Protein AF-A0A3M0RZ47-F1 (afdb_monomer_lite)

Secondary structure (DSSP, 8-state):
--HHHHHHHHHHHHHHHHHHT---HHHHHHHHHHHHHH-HHHHHHHHHH-SS---SSGGG--TTT-

InterPro domains:
  IPR013986 DExx box DNA helicase domain superfamily [G3DSA:1.10.10.160] (3-25)
  IPR014016 UvrD-like helicase, ATP-binding domain [PF00580] (6-65)
  IPR027417 P-loop containing nucleoside triphosphate hydrolase [G3DSA:3.40.50.300] (26-65)
  IPR027417 P-loop containing nucleoside triphosphate hydrolase [SSF52540] (5-60)

Organism: NCBI:txid84023

Foldseek 3Di:
DPPVVVVVVVVVVVVVCVVVVHDDPVRVLVVVVVCCVVPVVVVVVVCVVCVDDDDPPVVPDDPSRD

Structure (mmCIF, N/CA/C/O backbone):
data_AF-A0A3M0RZ47-F1
#
_entry.id   AF-A0A3M0RZ47-F1
#
loop_
_atom_site.group_PDB
_atom_site.id
_atom_site.type_symbol
_atom_site.label_atom_id
_atom_site.label_alt_id
_atom_site.label_comp_id
_atom_site.label_asym_id
_atom_site.label_entity_id
_atom_site.label_seq_id
_atom_site.pdbx_PDB_ins_code
_atom_site.Cartn_x
_atom_site.Cartn_y
_atom_site.Cartn_z
_atom_site.occupancy
_atom_site.B_iso_or_equiv
_atom_site.auth_seq_id
_atom_site.auth_comp_id
_atom_site.auth_asym_id
_atom_site.auth_atom_id
_atom_site.pdbx_PDB_model_num
ATOM 1 N N . MET A 1 1 ? 18.793 -4.768 -21.079 1.00 64.56 1 MET A N 1
ATOM 2 C CA . MET A 1 1 ? 17.861 -3.726 -21.560 1.00 64.56 1 MET A CA 1
ATOM 3 C C . MET A 1 1 ? 18.415 -2.386 -21.122 1.00 64.56 1 MET A C 1
ATOM 5 O O . MET A 1 1 ? 18.870 -2.301 -19.988 1.00 64.56 1 MET A O 1
ATOM 9 N N . ASP A 1 2 ? 18.442 -1.383 -21.996 1.00 91.44 2 ASP A N 1
ATOM 10 C CA . ASP A 1 2 ? 18.866 -0.042 -21.589 1.00 91.44 2 ASP A CA 1
ATOM 11 C C . ASP A 1 2 ? 17.849 0.536 -20.587 1.00 91.44 2 ASP A C 1
ATOM 13 O O . ASP A 1 2 ? 16.638 0.490 -20.823 1.00 91.44 2 ASP A O 1
ATOM 17 N N . LYS A 1 3 ? 18.341 1.063 -19.459 1.00 93.56 3 LYS A N 1
ATOM 18 C CA . LYS A 1 3 ? 17.519 1.664 -18.400 1.00 93.56 3 LYS A CA 1
ATOM 19 C C . LYS A 1 3 ? 16.655 2.797 -18.955 1.00 93.56 3 LYS A C 1
ATOM 21 O O . LYS A 1 3 ? 15.529 2.977 -18.499 1.00 93.56 3 LYS A O 1
ATOM 26 N N . SER A 1 4 ? 17.157 3.525 -19.954 1.00 95.31 4 SER A N 1
ATOM 27 C CA . SER A 1 4 ? 16.412 4.611 -20.598 1.00 95.31 4 SER A CA 1
ATOM 28 C C . SER A 1 4 ? 15.154 4.100 -21.319 1.00 95.31 4 SER A C 1
ATOM 30 O O . SER A 1 4 ? 14.077 4.681 -21.181 1.00 95.31 4 SER A O 1
ATOM 32 N N . VAL A 1 5 ? 15.268 2.965 -22.017 1.00 97.12 5 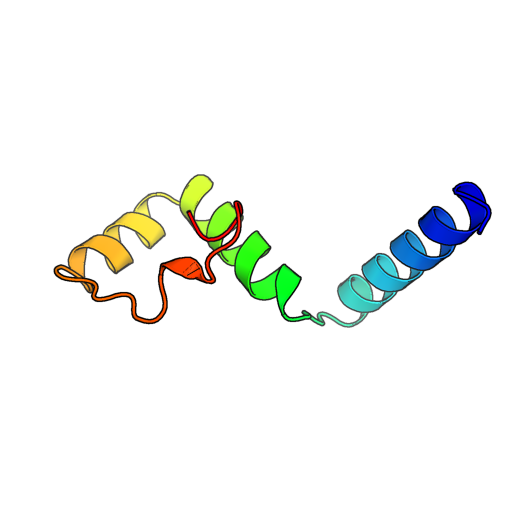VAL A N 1
ATOM 33 C CA . VAL A 1 5 ? 14.162 2.330 -22.742 1.00 97.12 5 VAL A CA 1
ATOM 34 C C . VAL A 1 5 ? 13.130 1.790 -21.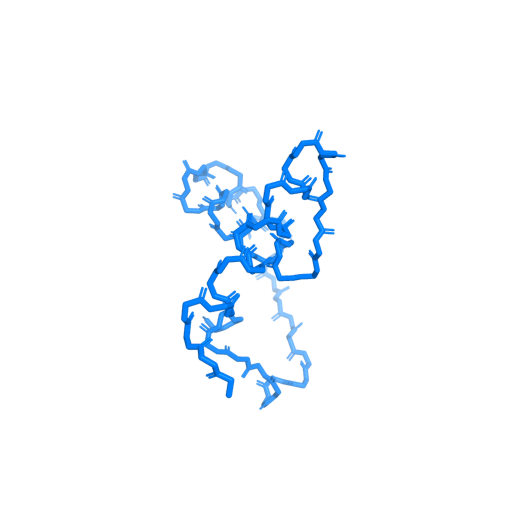759 1.00 97.12 5 VAL A C 1
ATOM 36 O O . VAL A 1 5 ? 11.942 2.052 -21.933 1.00 97.12 5 VAL A O 1
ATOM 39 N N . PHE A 1 6 ? 13.575 1.117 -20.692 1.00 97.00 6 PHE A N 1
ATOM 40 C CA . PHE A 1 6 ? 12.676 0.630 -19.642 1.00 97.00 6 PHE A CA 1
ATOM 41 C C . PHE A 1 6 ? 11.866 1.770 -19.012 1.00 97.00 6 PHE A C 1
ATOM 43 O O . PHE A 1 6 ? 10.642 1.690 -18.960 1.00 97.00 6 PHE A O 1
ATOM 50 N N . LEU A 1 7 ? 12.527 2.858 -18.595 1.00 97.50 7 LEU A N 1
ATOM 51 C CA . LEU A 1 7 ? 11.852 4.010 -17.987 1.00 97.50 7 LEU A CA 1
ATOM 52 C C . LEU A 1 7 ? 10.850 4.662 -18.942 1.00 97.50 7 LEU A C 1
ATOM 54 O O . LEU A 1 7 ? 9.767 5.057 -18.518 1.00 97.50 7 LEU A O 1
ATOM 58 N N . LYS A 1 8 ? 11.181 4.753 -20.234 1.00 97.69 8 LYS A N 1
ATOM 59 C CA . LYS A 1 8 ? 10.259 5.291 -21.238 1.00 97.69 8 LYS A CA 1
ATOM 60 C C . LYS A 1 8 ? 9.007 4.421 -21.370 1.00 97.69 8 LYS A C 1
ATOM 62 O O . LYS A 1 8 ? 7.904 4.956 -21.360 1.00 97.69 8 LYS A O 1
ATOM 67 N N . CYS A 1 9 ? 9.167 3.101 -21.460 1.00 98.06 9 CYS A N 1
ATOM 68 C CA . CYS A 1 9 ? 8.040 2.169 -21.524 1.00 98.06 9 CYS A CA 1
ATOM 69 C C . CYS A 1 9 ? 7.188 2.211 -20.252 1.00 98.06 9 CYS A C 1
ATOM 71 O O . CYS A 1 9 ? 5.967 2.283 -20.350 1.00 98.06 9 CYS A O 1
ATOM 73 N N . PHE A 1 10 ? 7.828 2.217 -19.080 1.00 97.12 10 PHE A N 1
ATOM 74 C CA . PHE A 1 10 ? 7.149 2.321 -17.792 1.00 97.12 10 PHE A CA 1
ATOM 75 C C . PHE A 1 10 ? 6.313 3.605 -17.700 1.00 97.12 10 PHE A C 1
ATOM 77 O O . PHE A 1 10 ? 5.118 3.544 -17.434 1.00 97.12 10 PHE A O 1
ATOM 84 N N . ASN A 1 11 ? 6.898 4.762 -18.019 1.00 98.00 11 ASN A N 1
ATOM 85 C CA . ASN A 1 11 ? 6.181 6.036 -17.965 1.00 98.00 11 ASN A CA 1
ATOM 86 C C . ASN A 1 11 ? 5.001 6.091 -18.949 1.00 98.00 11 ASN A C 1
ATOM 88 O O . ASN A 1 11 ? 3.945 6.616 -18.606 1.00 98.00 11 ASN A O 1
ATOM 92 N N . GLU A 1 12 ? 5.150 5.556 -20.165 1.00 98.31 12 GLU A N 1
ATOM 93 C CA . GLU A 1 12 ? 4.033 5.488 -21.118 1.00 98.31 12 GLU A CA 1
ATOM 94 C C . GLU A 1 12 ? 2.925 4.536 -20.650 1.00 98.31 12 GLU A C 1
ATOM 96 O O . GLU A 1 12 ? 1.746 4.847 -20.825 1.00 98.31 12 GLU A O 1
ATOM 101 N N . TYR A 1 13 ? 3.280 3.421 -20.010 1.00 98.31 13 TYR A N 1
ATOM 102 C CA . TYR A 1 13 ? 2.319 2.503 -19.401 1.00 98.31 13 TYR A CA 1
ATOM 103 C C . TYR A 1 13 ? 1.526 3.179 -18.272 1.00 98.31 13 TYR A C 1
ATOM 105 O O . TYR A 1 13 ? 0.293 3.175 -18.299 1.00 98.31 13 TYR A O 1
ATOM 113 N N . GLU A 1 14 ? 2.210 3.851 -17.344 1.00 98.06 14 GLU A N 1
ATOM 114 C CA . GLU A 1 14 ? 1.565 4.603 -16.261 1.00 98.06 14 GLU A CA 1
ATOM 115 C C . GLU A 1 14 ? 0.667 5.728 -16.801 1.00 98.06 14 GLU A C 1
ATOM 117 O O . GLU A 1 14 ? -0.485 5.882 -16.385 1.00 98.06 14 GLU A O 1
ATOM 122 N N . ASN A 1 15 ? 1.140 6.471 -17.808 1.00 98.12 15 ASN A N 1
ATOM 123 C CA . ASN A 1 15 ? 0.352 7.508 -18.475 1.00 98.12 15 ASN A CA 1
ATOM 124 C C . ASN A 1 15 ? -0.905 6.940 -19.144 1.00 98.12 15 ASN A C 1
ATOM 126 O O . ASN A 1 15 ? -1.976 7.550 -19.079 1.00 98.12 15 ASN A O 1
ATOM 130 N N . TYR A 1 16 ? -0.790 5.787 -19.804 1.00 98.50 16 TYR A N 1
ATOM 131 C CA . TYR A 1 16 ? -1.924 5.105 -20.413 1.00 98.50 16 TYR A CA 1
ATOM 132 C C . TYR A 1 16 ? -2.958 4.700 -19.358 1.00 98.50 16 TYR A C 1
ATOM 134 O O . TYR A 1 16 ? -4.143 5.009 -19.533 1.00 98.50 16 TYR A O 1
ATOM 142 N N . LYS A 1 17 ? -2.529 4.082 -18.247 1.00 98.25 17 LYS A N 1
ATOM 143 C CA . LYS A 1 17 ? -3.427 3.731 -17.137 1.00 98.25 17 LYS A CA 1
ATOM 144 C C . LYS A 1 17 ? -4.151 4.963 -16.602 1.00 98.25 17 LYS A C 1
ATOM 146 O O . LYS A 1 17 ? -5.379 4.960 -16.511 1.00 98.25 17 LYS A O 1
ATOM 151 N N . ALA A 1 18 ? -3.416 6.045 -16.337 1.00 96.75 18 ALA A N 1
ATOM 152 C CA . ALA A 1 18 ? -3.971 7.283 -15.798 1.00 96.75 18 ALA A CA 1
ATOM 153 C C . ALA A 1 18 ? -5.032 7.910 -16.719 1.00 96.75 18 ALA A C 1
ATOM 155 O O . ALA A 1 18 ? -6.125 8.249 -16.262 1.00 96.75 18 ALA A O 1
ATOM 156 N N . ARG A 1 19 ? -4.753 8.012 -18.028 1.00 98.19 19 ARG A N 1
ATOM 157 C CA . ARG A 1 19 ? -5.698 8.579 -19.014 1.00 98.19 19 ARG A CA 1
ATOM 158 C C . ARG A 1 19 ? -6.993 7.774 -19.116 1.00 98.19 19 ARG A C 1
ATOM 160 O O . ARG A 1 19 ? -8.053 8.356 -19.326 1.00 98.19 19 ARG A O 1
ATOM 167 N N . ASN A 1 20 ? -6.909 6.456 -18.949 1.00 98.19 20 ASN A N 1
ATOM 168 C CA . ASN A 1 20 ? -8.048 5.546 -19.063 1.00 98.19 20 ASN A CA 1
ATOM 169 C C . ASN A 1 20 ? -8.691 5.197 -17.710 1.00 98.19 20 ASN A C 1
ATOM 171 O O . ASN A 1 20 ? -9.623 4.398 -17.674 1.00 98.19 20 ASN A O 1
ATOM 175 N N . LYS A 1 21 ? -8.224 5.796 -16.602 1.00 96.88 21 LYS A N 1
ATOM 176 C CA . LYS A 1 21 ? -8.675 5.493 -15.231 1.00 96.88 21 LYS A CA 1
ATOM 177 C C . LYS A 1 21 ? -8.567 4.001 -14.879 1.00 96.88 21 LYS A C 1
ATOM 179 O O . LYS A 1 21 ? -9.427 3.457 -14.190 1.00 96.88 21 LYS A O 1
ATOM 184 N N . LEU A 1 22 ? -7.513 3.349 -15.362 1.00 97.81 22 LEU A N 1
ATOM 185 C CA . LEU A 1 22 ? -7.225 1.941 -15.098 1.00 97.81 22 LEU A CA 1
ATOM 186 C C . LEU A 1 22 ? -6.331 1.792 -13.863 1.00 97.81 22 LEU A C 1
ATOM 188 O O . LEU A 1 22 ? -5.623 2.725 -13.475 1.00 97.81 22 LEU A O 1
ATOM 192 N N . MET A 1 23 ? -6.385 0.609 -13.257 1.00 97.56 23 MET A N 1
ATOM 193 C CA . MET A 1 23 ? -5.521 0.188 -12.156 1.00 97.56 23 MET A CA 1
ATOM 194 C C . MET A 1 23 ? -5.103 -1.258 -12.394 1.00 97.56 23 MET A C 1
ATOM 196 O O . MET A 1 23 ? -5.952 -2.082 -12.741 1.00 97.56 23 MET A O 1
ATOM 200 N N . ASP A 1 24 ? -3.821 -1.551 -12.219 1.00 97.69 24 ASP A N 1
ATOM 201 C CA . ASP A 1 24 ? -3.325 -2.922 -12.111 1.00 97.69 24 ASP A CA 1
ATOM 202 C C . ASP A 1 24 ? -3.255 -3.379 -10.643 1.00 97.69 24 ASP A C 1
ATOM 204 O O . ASP A 1 24 ? -3.708 -2.681 -9.735 1.00 97.69 24 ASP A O 1
ATOM 208 N N . PHE A 1 25 ? -2.752 -4.590 -10.400 1.00 96.31 25 PHE A N 1
ATOM 209 C CA . PHE A 1 25 ? -2.721 -5.173 -9.057 1.00 96.31 25 PHE A CA 1
ATOM 210 C C . PHE A 1 25 ? -1.813 -4.414 -8.082 1.00 96.31 25 PHE A C 1
ATOM 212 O O . PHE A 1 25 ? -2.140 -4.335 -6.895 1.00 96.31 25 PHE A O 1
ATOM 219 N N . ASP A 1 26 ? -0.724 -3.820 -8.569 1.00 95.31 26 ASP A N 1
ATOM 220 C CA . ASP A 1 26 ? 0.183 -3.031 -7.736 1.00 95.31 26 ASP A CA 1
ATOM 221 C C . ASP A 1 26 ? -0.470 -1.694 -7.365 1.00 95.31 26 ASP A C 1
ATOM 223 O O . ASP A 1 26 ? -0.412 -1.265 -6.210 1.00 95.31 26 ASP A O 1
ATOM 227 N N . ASP A 1 27 ? -1.189 -1.074 -8.308 1.00 96.69 27 ASP A N 1
ATOM 228 C CA . ASP A 1 27 ? -1.937 0.161 -8.062 1.00 96.69 27 ASP A CA 1
ATOM 229 C C . ASP A 1 27 ? -2.970 0.008 -6.943 1.00 96.69 27 ASP A C 1
ATOM 231 O O . ASP A 1 27 ? -3.149 0.931 -6.147 1.00 96.69 27 ASP A O 1
ATOM 235 N N . LEU A 1 28 ? -3.667 -1.133 -6.874 1.00 9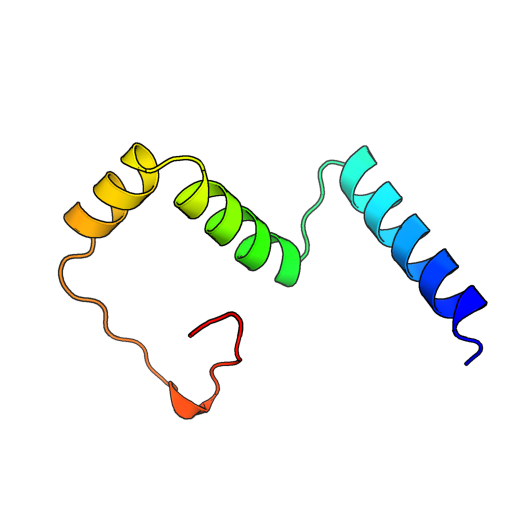6.56 28 LEU A N 1
ATOM 236 C CA . LEU A 1 28 ? -4.670 -1.379 -5.831 1.00 96.56 28 LEU A CA 1
ATOM 237 C C . LEU A 1 28 ? -4.045 -1.282 -4.439 1.00 96.56 28 LEU A C 1
ATOM 239 O O . LEU A 1 28 ? -4.583 -0.626 -3.548 1.00 96.56 28 LEU A O 1
ATOM 243 N N . GLN A 1 29 ? -2.883 -1.902 -4.279 1.00 96.19 29 GLN A N 1
ATOM 244 C CA . GLN A 1 29 ? -2.135 -1.921 -3.034 1.00 96.19 29 GLN A CA 1
ATOM 245 C C . GLN A 1 29 ? -1.575 -0.524 -2.708 1.00 96.19 29 GLN A C 1
ATOM 247 O O . GLN A 1 29 ? -1.843 0.025 -1.632 1.00 96.19 29 GLN A O 1
ATOM 252 N N . LEU A 1 30 ? -0.878 0.101 -3.663 1.00 95.56 30 LEU A N 1
ATOM 253 C CA . LEU A 1 30 ? -0.258 1.423 -3.515 1.00 95.56 30 LEU A CA 1
ATOM 254 C C . LEU A 1 30 ? -1.274 2.515 -3.177 1.00 95.56 30 LEU A C 1
ATOM 256 O O . LEU A 1 30 ? -1.064 3.292 -2.243 1.00 95.56 30 LEU A O 1
ATOM 260 N N . LYS A 1 31 ? -2.397 2.559 -3.897 1.00 95.88 31 LYS A N 1
ATOM 261 C CA . LYS A 1 31 ? -3.416 3.599 -3.711 1.00 95.88 31 LYS A CA 1
ATOM 262 C C . LYS A 1 31 ? -4.185 3.439 -2.410 1.00 95.88 31 LYS A C 1
ATOM 264 O O . LYS A 1 31 ? -4.517 4.447 -1.793 1.00 95.88 31 LYS A O 1
ATOM 269 N N . VAL A 1 32 ? -4.451 2.209 -1.963 1.00 96.25 32 VAL A N 1
ATOM 270 C CA . VAL A 1 32 ? -5.076 1.983 -0.650 1.00 96.25 32 VAL A CA 1
ATOM 271 C C . VAL A 1 32 ? -4.140 2.430 0.470 1.00 96.25 32 VAL A C 1
ATOM 273 O O . VAL A 1 32 ? -4.585 3.119 1.388 1.00 96.25 32 VAL A O 1
ATOM 276 N N . LYS A 1 33 ? -2.841 2.117 0.376 1.00 95.81 33 LYS A N 1
ATOM 277 C CA . LYS A 1 33 ? -1.848 2.592 1.348 1.00 95.81 33 LYS A CA 1
ATOM 278 C C . LYS A 1 33 ? -1.779 4.117 1.381 1.00 95.81 33 LYS A C 1
ATOM 280 O O . LYS A 1 33 ? -1.869 4.691 2.462 1.00 95.81 33 LYS A O 1
ATOM 285 N N . ASP A 1 34 ? -1.685 4.770 0.223 1.00 96.50 34 ASP A N 1
ATOM 286 C CA . ASP A 1 34 ? -1.685 6.236 0.133 1.00 96.50 34 ASP A CA 1
ATOM 287 C C . ASP A 1 34 ? -2.968 6.845 0.725 1.00 96.50 34 ASP A C 1
ATOM 289 O O . ASP A 1 34 ? -2.910 7.762 1.545 1.00 96.50 34 ASP A O 1
ATOM 293 N N . MET A 1 35 ? -4.131 6.271 0.404 1.00 97.56 35 MET A N 1
ATOM 294 C CA . MET A 1 35 ? -5.414 6.698 0.962 1.00 97.56 35 MET A CA 1
ATOM 295 C C . MET A 1 35 ? -5.435 6.586 2.489 1.00 97.56 35 MET A C 1
ATOM 297 O O . MET A 1 35 ? -5.854 7.529 3.155 1.00 97.56 35 MET A O 1
ATOM 301 N N . PHE A 1 36 ? -4.979 5.473 3.063 1.00 97.50 36 PHE A N 1
ATOM 302 C CA . PHE A 1 36 ? -4.944 5.302 4.517 1.00 97.50 36 PHE A CA 1
ATOM 303 C C . PHE A 1 36 ? -3.939 6.227 5.209 1.00 97.50 36 PHE A C 1
ATOM 305 O O . PHE A 1 36 ? -4.226 6.702 6.309 1.00 97.50 36 PHE A O 1
ATOM 312 N N . LEU A 1 37 ? -2.799 6.517 4.574 1.00 96.12 37 LEU A N 1
ATOM 313 C CA . LEU A 1 37 ? -1.806 7.461 5.094 1.00 96.12 37 LEU A CA 1
ATOM 314 C C . LEU A 1 37 ? -2.323 8.903 5.084 1.00 96.12 37 LEU A C 1
ATOM 316 O O . LEU A 1 37 ? -2.102 9.641 6.043 1.00 96.12 37 LEU A O 1
ATOM 320 N N . ASN A 1 38 ? -3.040 9.291 4.030 1.00 98.00 38 ASN A N 1
ATOM 321 C CA . ASN A 1 38 ? -3.494 10.667 3.837 1.00 98.00 38 ASN A CA 1
ATOM 322 C C . ASN A 1 38 ? -4.896 10.939 4.413 1.00 98.00 38 ASN A C 1
ATOM 324 O O . ASN A 1 38 ? -5.253 12.095 4.637 1.00 98.00 38 ASN A O 1
ATOM 328 N N . GLN A 1 39 ? -5.707 9.905 4.670 1.00 97.75 39 GLN A N 1
ATOM 329 C CA . GLN A 1 39 ? -7.089 10.032 5.153 1.00 97.75 39 GLN A CA 1
ATOM 330 C C . GLN A 1 39 ? -7.332 9.167 6.393 1.00 97.75 39 GLN A C 1
ATOM 332 O O . GLN A 1 39 ? -7.920 8.083 6.337 1.00 97.75 39 GLN A O 1
ATOM 337 N N . LYS A 1 40 ? -6.915 9.690 7.552 1.00 97.19 40 LYS A N 1
ATOM 338 C CA . LYS A 1 40 ? -6.961 8.963 8.828 1.00 97.19 40 LYS A CA 1
ATOM 339 C C . LYS A 1 40 ? -8.365 8.485 9.224 1.00 97.19 40 LYS A C 1
ATOM 341 O O . LYS A 1 40 ? -8.496 7.382 9.735 1.00 97.19 40 LYS A O 1
ATOM 346 N N . SER A 1 41 ? -9.416 9.246 8.912 1.00 98.12 41 SER A N 1
ATOM 347 C CA . SER A 1 41 ? -10.808 8.854 9.194 1.00 98.12 41 SER A CA 1
ATOM 348 C C . SER A 1 41 ? -11.242 7.580 8.460 1.00 98.12 41 SER A C 1
ATOM 350 O O . SER A 1 41 ? -11.985 6.766 9.014 1.00 98.12 41 SER A O 1
ATOM 352 N N . ILE A 1 42 ? -10.768 7.384 7.225 1.00 98.00 42 ILE A N 1
ATOM 353 C CA . ILE A 1 42 ? -11.035 6.164 6.462 1.00 98.00 42 ILE A CA 1
ATOM 354 C C . ILE A 1 42 ? -10.307 4.999 7.126 1.00 98.00 42 ILE A C 1
ATOM 356 O O . ILE A 1 42 ? -10.937 3.989 7.428 1.00 98.00 42 ILE A O 1
ATOM 360 N N . LEU A 1 43 ? -9.013 5.156 7.420 1.00 98.06 43 LEU A N 1
ATOM 361 C CA . LEU A 1 43 ? -8.235 4.135 8.121 1.00 98.06 43 LEU A CA 1
ATOM 362 C C . LEU A 1 43 ? -8.895 3.734 9.451 1.00 98.06 43 LEU A C 1
ATOM 364 O O . LEU A 1 43 ? -9.095 2.547 9.698 1.00 98.06 43 LEU A O 1
ATOM 368 N N . ASP A 1 44 ? -9.299 4.707 10.268 1.00 98.25 44 ASP A N 1
ATOM 369 C CA . ASP A 1 44 ? -9.951 4.462 11.558 1.00 98.25 44 ASP A CA 1
ATOM 370 C C . ASP A 1 44 ? -11.264 3.686 11.392 1.00 98.25 44 ASP A C 1
ATOM 372 O O . ASP A 1 44 ? -11.574 2.793 12.179 1.00 98.25 44 ASP A O 1
ATOM 376 N N . SER A 1 45 ? -12.031 3.972 10.337 1.00 98.19 45 SER A N 1
ATOM 377 C CA . SER A 1 45 ? -13.264 3.237 10.033 1.00 98.19 45 SER A CA 1
ATOM 378 C C . SER A 1 45 ? -12.985 1.757 9.749 1.00 98.19 45 SER A C 1
ATOM 380 O O . SER A 1 45 ? -13.670 0.887 10.288 1.00 98.19 45 SER A O 1
ATOM 382 N N . TYR A 1 46 ? -11.947 1.459 8.961 1.00 97.94 46 TYR A N 1
ATOM 383 C CA . TYR A 1 46 ? -11.541 0.082 8.659 1.00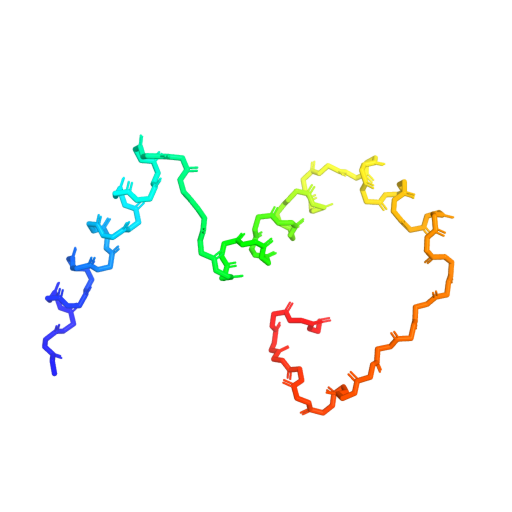 97.94 46 TYR A CA 1
ATOM 384 C C . TYR A 1 46 ? -10.949 -0.634 9.881 1.00 97.94 46 TYR A C 1
ATOM 386 O O . TYR A 1 46 ? -11.281 -1.793 10.116 1.00 97.94 46 TYR A O 1
ATOM 394 N N . GLN A 1 47 ? -10.143 0.051 10.698 1.00 97.56 47 GLN A N 1
ATOM 395 C CA . GLN A 1 47 ? -9.600 -0.504 11.946 1.00 97.56 47 GLN A CA 1
ATOM 396 C C . GLN A 1 47 ? -10.706 -0.832 12.963 1.00 97.56 47 GLN A C 1
ATOM 398 O O . GLN A 1 47 ? -10.631 -1.840 13.662 1.00 97.56 47 GLN A O 1
ATOM 403 N N . ASN A 1 48 ? -11.764 -0.017 13.022 1.00 97.62 48 ASN A N 1
ATOM 404 C CA . ASN A 1 48 ? -12.924 -0.279 13.876 1.00 97.62 48 ASN A CA 1
ATOM 405 C C . ASN A 1 48 ? -13.798 -1.434 13.365 1.00 97.62 48 ASN A C 1
ATOM 407 O O . ASN A 1 48 ? -14.407 -2.144 14.171 1.00 97.62 48 ASN A O 1
ATOM 411 N N . LEU A 1 49 ? -13.869 -1.609 12.042 1.00 98.12 49 LEU A N 1
ATOM 412 C CA . LEU A 1 49 ? -14.615 -2.686 11.396 1.00 98.12 49 LEU A CA 1
ATOM 413 C C . LEU A 1 49 ? -13.905 -4.039 11.564 1.00 98.12 49 LEU A C 1
ATOM 415 O O . LEU A 1 49 ? -14.510 -5.006 12.024 1.00 98.12 49 LEU A O 1
ATOM 419 N N . PHE A 1 50 ? -12.614 -4.098 11.238 1.00 97.75 50 PHE A N 1
ATOM 420 C CA . PHE A 1 50 ? -11.798 -5.312 11.272 1.00 97.75 50 PHE A CA 1
ATOM 421 C C . PHE A 1 50 ? -10.971 -5.390 12.557 1.00 97.75 50 PHE A C 1
ATOM 423 O O . PHE A 1 50 ? -9.755 -5.223 12.554 1.00 97.75 50 PHE A O 1
ATOM 430 N N . LYS A 1 51 ? -11.645 -5.667 13.679 1.00 96.94 51 LYS A N 1
ATOM 431 C CA . LYS A 1 51 ? -11.004 -5.741 15.007 1.00 96.94 51 LYS A CA 1
ATOM 432 C C . LYS A 1 51 ? -9.987 -6.874 15.148 1.00 96.94 51 LYS A C 1
ATOM 434 O O . LYS A 1 51 ? -9.066 -6.773 15.952 1.00 96.94 51 LYS A O 1
ATOM 439 N N . TYR A 1 52 ? -10.176 -7.949 14.390 1.00 97.75 52 TYR A N 1
ATOM 440 C CA . TYR A 1 52 ? -9.288 -9.102 14.347 1.00 97.75 52 TYR A CA 1
ATOM 441 C C . TYR A 1 52 ? -9.021 -9.432 12.883 1.00 97.75 52 TYR A C 1
ATOM 443 O O . TYR A 1 52 ? -9.965 -9.578 12.107 1.00 97.75 52 TYR A O 1
ATOM 451 N N . ILE A 1 53 ? -7.746 -9.530 12.514 1.00 97.00 53 ILE A N 1
ATOM 452 C CA . ILE A 1 53 ? -7.309 -9.816 11.149 1.00 97.00 53 ILE A CA 1
ATOM 453 C C . ILE A 1 53 ? -6.464 -11.084 11.205 1.00 97.00 53 ILE A C 1
ATOM 455 O O . ILE A 1 53 ? -5.473 -11.139 11.930 1.00 97.00 53 ILE A O 1
ATOM 459 N N . LEU A 1 54 ? -6.881 -12.099 10.455 1.00 97.56 54 LEU A N 1
ATOM 460 C CA . LEU A 1 54 ? -6.084 -13.289 10.194 1.00 97.56 54 LEU A CA 1
ATOM 461 C C . LEU A 1 54 ? -5.501 -13.149 8.791 1.00 97.56 54 LEU A C 1
ATOM 463 O O . LEU A 1 54 ? -6.250 -12.940 7.837 1.00 97.56 54 LEU A O 1
ATOM 467 N N . VAL A 1 55 ? -4.182 -13.259 8.683 1.00 96.06 55 VAL A N 1
ATOM 468 C CA . VAL A 1 55 ? -3.475 -13.279 7.403 1.00 96.06 55 VAL A CA 1
ATOM 469 C C . VAL A 1 55 ? -2.887 -14.671 7.238 1.00 96.06 55 VAL A C 1
ATOM 471 O O . VAL A 1 55 ? -2.062 -15.091 8.048 1.00 96.06 55 VAL A O 1
ATOM 474 N N . ASP A 1 56 ? -3.369 -15.391 6.232 1.00 96.94 56 ASP A N 1
ATOM 475 C CA . ASP A 1 56 ? -2.821 -16.687 5.838 1.00 96.94 56 ASP A CA 1
ATOM 476 C C . ASP A 1 56 ? -1.600 -16.492 4.926 1.00 96.94 56 ASP A C 1
ATOM 478 O O . ASP A 1 56 ? -1.407 -15.406 4.380 1.00 96.94 56 ASP A O 1
ATOM 482 N N . GLU A 1 57 ? -0.772 -17.526 4.773 1.00 96.88 57 GLU A N 1
ATOM 483 C CA . GLU A 1 57 ? 0.423 -17.511 3.910 1.00 96.88 57 GLU A CA 1
ATOM 484 C C . GLU A 1 57 ? 1.363 -16.312 4.170 1.00 96.88 57 GLU A C 1
ATOM 486 O O . GLU A 1 57 ? 1.991 -15.772 3.258 1.00 96.88 57 GLU A O 1
ATOM 491 N N . PHE A 1 58 ? 1.485 -15.879 5.431 1.00 95.56 58 PHE A N 1
ATOM 492 C CA . PHE A 1 58 ? 2.223 -14.666 5.812 1.00 95.56 58 PHE A CA 1
ATOM 493 C C . PHE A 1 58 ? 3.701 -14.672 5.380 1.00 95.56 58 PHE A C 1
ATOM 495 O O . PHE A 1 58 ? 4.305 -13.618 5.190 1.00 95.56 58 PHE A O 1
ATOM 502 N N . GLN A 1 59 ? 4.296 -15.850 5.191 1.00 95.88 59 GLN A N 1
ATOM 503 C CA . GLN A 1 59 ? 5.660 -16.003 4.684 1.00 95.88 59 GLN A CA 1
ATOM 504 C C . GLN A 1 59 ? 5.826 -15.596 3.210 1.00 95.88 59 GLN A C 1
ATOM 506 O O . GLN A 1 59 ? 6.958 -15.434 2.760 1.00 95.88 59 GLN A O 1
ATOM 511 N N . ALA A 1 60 ? 4.730 -15.467 2.456 1.00 95.94 60 ALA A N 1
ATOM 512 C CA . ALA A 1 60 ? 4.728 -15.004 1.070 1.00 95.94 60 ALA A CA 1
ATOM 513 C C . ALA A 1 60 ? 4.589 -13.475 0.944 1.00 95.94 60 ALA A C 1
ATOM 515 O O . ALA A 1 60 ? 4.653 -12.960 -0.173 1.00 95.94 60 ALA A O 1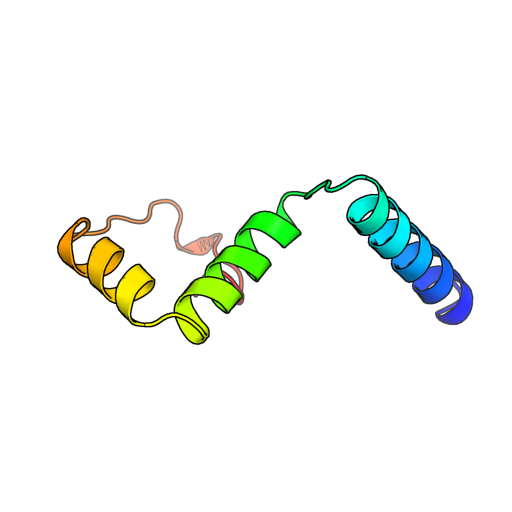
ATOM 516 N N . SER A 1 61 ? 4.416 -12.757 2.061 1.00 93.94 61 SER A N 1
ATOM 517 C CA . SER A 1 61 ? 4.281 -11.300 2.070 1.00 93.94 61 SER A CA 1
ATOM 518 C C . SER A 1 61 ? 5.566 -10.600 1.629 1.00 93.94 61 SER A C 1
ATOM 520 O O . SER A 1 61 ? 6.674 -10.987 2.009 1.00 93.94 61 SER A O 1
ATOM 522 N N . ASP A 1 62 ? 5.415 -9.522 0.865 1.00 93.50 62 ASP A N 1
ATOM 523 C CA . ASP A 1 62 ? 6.512 -8.630 0.492 1.00 93.50 62 ASP A CA 1
ATOM 524 C C . ASP A 1 62 ? 6.618 -7.406 1.428 1.00 93.50 62 ASP A C 1
ATOM 526 O O . ASP A 1 62 ? 5.812 -7.201 2.334 1.00 93.50 62 ASP A O 1
ATOM 530 N N . ASN A 1 63 ? 7.619 -6.550 1.199 1.00 91.69 63 ASN A N 1
ATOM 531 C CA . ASN A 1 63 ? 7.821 -5.323 1.986 1.00 91.69 63 ASN A CA 1
ATOM 532 C C . ASN A 1 63 ? 6.679 -4.303 1.859 1.00 91.69 63 ASN A C 1
ATOM 534 O O . ASN A 1 63 ? 6.661 -3.315 2.592 1.00 91.69 63 ASN A O 1
ATOM 538 N N . PHE A 1 64 ? 5.794 -4.457 0.875 1.00 90.12 64 PHE A N 1
ATOM 539 C CA . PHE A 1 64 ? 4.655 -3.571 0.722 1.00 90.12 64 PHE A CA 1
ATOM 540 C C . PHE A 1 64 ? 3.493 -4.001 1.626 1.00 90.12 64 PHE A C 1
ATOM 542 O O . PHE A 1 64 ? 2.807 -3.135 2.176 1.00 90.12 64 PHE A O 1
ATOM 549 N N . GLN A 1 65 ? 3.307 -5.315 1.764 1.00 90.25 65 GLN A N 1
ATOM 550 C CA . GLN A 1 65 ? 2.247 -5.967 2.535 1.00 90.25 65 GLN A CA 1
ATOM 551 C C . GLN A 1 65 ? 2.518 -6.027 4.049 1.00 90.25 65 GLN A C 1
ATOM 553 O O . GLN A 1 65 ? 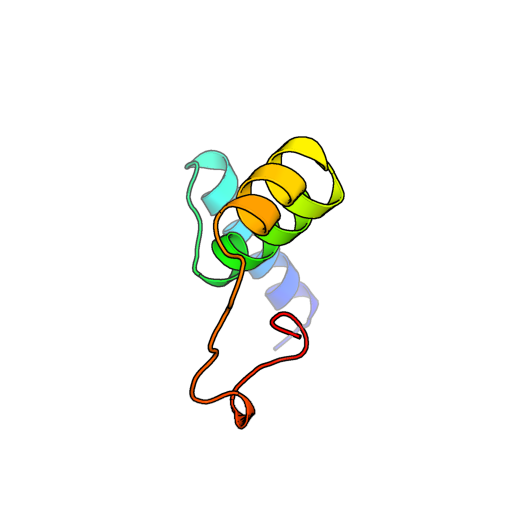1.583 -6.265 4.815 1.00 90.25 65 GLN A O 1
ATOM 558 N N . LEU A 1 66 ? 3.768 -5.799 4.470 1.00 87.06 66 LEU A N 1
ATOM 559 C CA . LEU A 1 66 ? 4.206 -5.679 5.870 1.00 87.06 66 LEU A CA 1
ATOM 560 C C . LEU A 1 66 ? 4.082 -4.238 6.395 1.00 87.06 66 LEU A C 1
ATOM 562 O O . LEU A 1 66 ? 3.689 -4.090 7.574 1.00 87.06 66 LEU A O 1
#

Sequence (66 aa):
MDKSVFLKCFNEYENYKARNKLMDFDDLQLKVKDMFLNQKSILDSYQNLFKYILVDEFQASDNFQL

pLDDT: mean 96.03, std 4.48, range [64.56, 98.5]

Radius of gyration: 16.28 Å; chains: 1; bounding box: 34×28×38 Å